Protein AF-A0A356S3P3-F1 (afdb_monomer)

Solvent-accessible surface area (backbone atoms only — not comparable to full-atom values): 3848 Å² total; per-residue (Å²): 131,88,76,79,64,70,84,74,53,56,65,66,58,54,49,53,52,50,52,51,50,53,51,52,47,46,70,76,68,49,77,66,95,59,80,52,54,66,54,58,54,51,36,52,51,36,29,75,75,62,31,68,72,52,20,57,78,68,41,90,84,116

Sequence (62 aa):
MSSTNWQQWDIRLLTVLASLALSGFAVAFASLPNDDAYTYIRTAEIFLEHGVGAAISHYTWA

Secondary structure (DSSP, 8-state):
-----GGGS-HHHHHHHHHHHHHHHHHHHSPPTTTTHHHHHHHHHHHHHH-HHHHHHT-TT-

pLDDT: mean 80.72, std 12.99, range [43.94, 97.81]

Radius of gyration: 23.15 Å; Cα contacts (8 Å, |Δi|>4): 17; chains: 1; bounding box: 43×18×66 Å

Structure (mmCIF, N/CA/C/O backbone):
data_AF-A0A356S3P3-F1
#
_entry.id   AF-A0A356S3P3-F1
#
loop_
_atom_site.group_PDB
_atom_site.id
_atom_site.type_symbol
_atom_site.label_atom_id
_atom_site.label_alt_id
_atom_site.label_comp_id
_atom_site.label_asym_id
_atom_site.label_entity_id
_atom_site.label_seq_id
_atom_site.pdbx_PDB_ins_code
_atom_site.Cartn_x
_atom_site.Cartn_y
_atom_site.Cartn_z
_atom_site.occupancy
_atom_site.B_iso_or_equiv
_atom_site.auth_seq_id
_atom_site.auth_comp_id
_atom_site.auth_asym_id
_atom_site.auth_atom_id
_atom_site.pdbx_PDB_model_num
ATOM 1 N N . MET A 1 1 ? -21.865 5.441 40.439 1.00 43.94 1 MET A N 1
ATOM 2 C CA . MET A 1 1 ? -20.639 5.489 39.616 1.00 43.94 1 MET A CA 1
ATOM 3 C C . MET A 1 1 ? -20.833 4.494 38.480 1.00 43.94 1 MET A C 1
ATOM 5 O O . MET A 1 1 ? -20.883 3.305 38.756 1.00 43.94 1 MET A O 1
ATOM 9 N N . SER A 1 2 ? -21.084 4.949 37.251 1.00 54.84 2 SER A N 1
ATOM 10 C CA . SER A 1 2 ? -21.217 4.040 36.104 1.00 54.84 2 SER A CA 1
ATOM 11 C C . SER A 1 2 ? -19.822 3.544 35.735 1.00 54.84 2 SER A C 1
ATOM 13 O O . SER A 1 2 ? -19.042 4.304 35.167 1.00 54.84 2 SER A O 1
ATOM 15 N N . SER A 1 3 ? -19.470 2.313 36.112 1.00 61.62 3 SER A N 1
ATOM 16 C CA . SER A 1 3 ? -18.225 1.688 35.665 1.00 61.62 3 SER A CA 1
ATOM 17 C C . SER A 1 3 ? -18.365 1.360 34.182 1.00 61.62 3 SER A C 1
ATOM 19 O O . SER A 1 3 ? -19.153 0.490 33.811 1.00 61.62 3 SER A O 1
ATOM 21 N N . THR A 1 4 ? -17.644 2.080 33.328 1.00 65.38 4 THR A N 1
ATOM 22 C CA . THR A 1 4 ? -17.617 1.827 31.886 1.00 65.38 4 THR A CA 1
ATOM 23 C C . THR A 1 4 ? -17.163 0.390 31.642 1.00 65.38 4 THR A C 1
ATOM 25 O O . THR A 1 4 ? -16.012 0.037 31.899 1.00 65.38 4 THR A O 1
ATOM 28 N N . ASN A 1 5 ? -18.084 -0.452 31.178 1.00 70.69 5 ASN A N 1
ATOM 29 C CA . ASN A 1 5 ? -17.883 -1.886 31.004 1.00 70.69 5 ASN A CA 1
ATOM 30 C C . ASN A 1 5 ? -17.151 -2.152 29.679 1.00 70.69 5 ASN A C 1
ATOM 32 O O . ASN A 1 5 ? -17.696 -2.707 28.729 1.00 70.69 5 ASN A O 1
ATOM 36 N N . TRP A 1 6 ? -15.899 -1.703 29.594 1.00 69.94 6 TRP A N 1
ATOM 37 C CA . TRP A 1 6 ? -15.052 -1.834 28.402 1.00 69.94 6 TRP A CA 1
ATOM 38 C C . TRP A 1 6 ? -14.881 -3.299 27.947 1.00 69.94 6 TRP A C 1
ATOM 40 O O . TRP A 1 6 ? -14.645 -3.557 26.775 1.00 69.94 6 TRP A O 1
ATOM 50 N N . GLN A 1 7 ? -15.088 -4.259 28.854 1.00 66.38 7 GLN A N 1
ATOM 51 C CA . GLN A 1 7 ? -15.092 -5.704 28.593 1.00 66.38 7 GLN A CA 1
ATOM 52 C C . GLN A 1 7 ? -16.303 -6.198 27.779 1.00 66.38 7 GLN A C 1
ATOM 54 O O . GLN A 1 7 ? -16.268 -7.314 27.272 1.00 66.38 7 GLN A O 1
ATOM 59 N N . GLN A 1 8 ? -17.373 -5.403 27.653 1.00 67.56 8 GLN A N 1
ATOM 60 C CA . GLN A 1 8 ? -18.530 -5.738 26.806 1.00 67.56 8 GLN A CA 1
ATOM 61 C C . GLN A 1 8 ? -18.290 -5.440 25.324 1.00 67.56 8 GLN A C 1
ATOM 63 O O . GLN A 1 8 ? -19.086 -5.845 24.478 1.00 67.56 8 GLN A O 1
ATOM 68 N N . TRP A 1 9 ? -17.220 -4.713 25.002 1.00 73.69 9 TRP A N 1
ATOM 69 C CA . TRP A 1 9 ? -16.873 -4.435 23.620 1.00 73.69 9 TRP A CA 1
ATOM 70 C C . TRP A 1 9 ? -16.341 -5.711 22.986 1.00 73.69 9 TRP A C 1
ATOM 72 O O . TRP A 1 9 ? -15.391 -6.310 23.490 1.00 73.69 9 TRP A O 1
ATOM 82 N N . ASP A 1 10 ? -16.963 -6.130 21.882 1.00 85.38 10 ASP A N 1
ATOM 83 C CA . ASP A 1 10 ? -16.490 -7.287 21.133 1.00 85.38 10 ASP A CA 1
ATOM 84 C C . ASP A 1 10 ? -15.047 -7.021 20.703 1.00 85.38 10 ASP A C 1
ATOM 86 O O . ASP A 1 10 ? -14.759 -6.112 19.917 1.00 85.38 10 ASP A O 1
ATOM 90 N N . ILE A 1 11 ? -14.135 -7.826 21.244 1.00 87.69 11 ILE A N 1
ATOM 91 C CA . ILE A 1 11 ? -12.707 -7.704 20.988 1.00 87.69 11 ILE A CA 1
ATOM 92 C C . ILE A 1 11 ? -12.402 -7.745 19.490 1.00 87.69 11 ILE A C 1
ATOM 94 O O . ILE A 1 11 ? -11.478 -7.057 19.060 1.00 87.69 11 ILE A O 1
ATOM 98 N N . ARG A 1 12 ? -13.213 -8.457 18.690 1.00 87.69 12 ARG A N 1
ATOM 99 C CA . ARG A 1 12 ? -13.099 -8.511 17.224 1.00 87.69 12 ARG A CA 1
ATOM 100 C C . ARG A 1 12 ? -13.350 -7.150 16.594 1.00 87.69 12 ARG A C 1
ATOM 102 O O . ARG A 1 12 ? -12.582 -6.728 15.736 1.00 87.69 12 ARG A O 1
ATOM 109 N N . LEU A 1 13 ? -14.393 -6.444 17.033 1.00 91.25 13 LEU A N 1
ATOM 110 C CA . LEU A 1 13 ? -14.699 -5.101 16.534 1.00 91.25 13 LEU A CA 1
ATOM 111 C C . LEU A 1 13 ? -13.586 -4.123 16.903 1.00 91.25 13 LEU A C 1
ATOM 113 O O . LEU A 1 13 ? -13.154 -3.346 16.056 1.00 91.25 13 LEU A O 1
ATOM 117 N N . LEU A 1 14 ? -13.065 -4.207 18.129 1.00 91.31 14 LEU A N 1
ATOM 118 C CA . LEU A 1 14 ? -11.924 -3.391 18.546 1.00 91.31 14 LEU A CA 1
ATOM 119 C C . LEU A 1 14 ? -10.677 -3.675 17.702 1.00 91.31 14 LEU A C 1
ATOM 121 O O . LEU A 1 14 ? -9.981 -2.736 17.320 1.00 91.31 14 LEU A O 1
ATOM 125 N N . THR A 1 15 ? -10.411 -4.941 17.364 1.00 93.81 15 THR A N 1
ATOM 126 C CA . THR A 1 15 ? -9.262 -5.283 16.510 1.00 93.81 15 THR A CA 1
ATOM 127 C C . THR A 1 15 ? -9.445 -4.764 15.091 1.00 93.81 15 THR A C 1
ATOM 129 O O . THR A 1 15 ? -8.518 -4.173 14.549 1.00 93.81 15 THR A O 1
ATOM 132 N N . VAL A 1 16 ? -10.639 -4.912 14.508 1.00 96.19 16 VAL A N 1
ATOM 133 C CA . VAL A 1 16 ? -10.951 -4.370 13.175 1.00 96.19 16 VAL A CA 1
ATOM 134 C C . VAL A 1 16 ? -10.766 -2.853 13.148 1.00 96.19 16 VAL A C 1
ATOM 136 O O . VAL A 1 16 ? -10.109 -2.333 12.249 1.00 96.19 16 VAL A O 1
ATOM 139 N N . LEU A 1 17 ? -11.288 -2.141 14.151 1.00 96.56 17 LEU A N 1
ATOM 140 C CA . LEU A 1 17 ? -11.135 -0.689 14.256 1.00 96.56 17 LEU A CA 1
ATOM 141 C C . LEU A 1 17 ? -9.667 -0.279 14.410 1.00 96.56 17 LEU A C 1
ATOM 143 O O . LEU A 1 17 ? -9.232 0.661 13.748 1.00 96.56 17 LEU A O 1
ATOM 147 N N . ALA A 1 18 ? -8.890 -0.999 15.222 1.00 96.50 18 ALA A N 1
ATOM 148 C CA . ALA A 1 18 ? -7.459 -0.751 15.367 1.00 96.50 18 ALA A CA 1
ATOM 149 C C . ALA A 1 18 ? -6.698 -0.984 14.050 1.00 96.50 18 ALA A C 1
ATOM 151 O O . ALA A 1 18 ? -5.868 -0.160 13.670 1.00 96.50 18 ALA A O 1
ATOM 152 N N . SER A 1 19 ? -7.010 -2.056 13.314 1.00 97.44 19 SER A N 1
ATOM 153 C CA . SER A 1 19 ? -6.410 -2.335 12.003 1.00 97.44 19 SER A CA 1
ATOM 154 C C . SER A 1 19 ? -6.746 -1.258 10.973 1.00 97.44 19 SER A C 1
ATOM 156 O O . SER A 1 19 ? -5.858 -0.802 10.253 1.00 97.44 19 SER A O 1
ATOM 158 N N . LEU A 1 20 ? -8.001 -0.806 10.926 1.00 97.81 20 LEU A N 1
ATOM 159 C CA . LEU A 1 20 ? -8.421 0.279 10.038 1.00 97.81 20 LEU A CA 1
ATOM 160 C C . LEU A 1 20 ? -7.741 1.602 10.401 1.00 97.81 20 LEU A C 1
ATOM 162 O O . LEU A 1 20 ? -7.272 2.308 9.510 1.00 97.81 20 LEU A O 1
ATOM 166 N N . ALA A 1 21 ? -7.631 1.917 11.693 1.00 97.50 21 ALA A N 1
ATOM 167 C CA . ALA A 1 21 ? -6.947 3.117 12.162 1.00 97.50 21 ALA A CA 1
ATOM 168 C C . ALA A 1 21 ? -5.456 3.107 11.792 1.00 97.50 21 ALA A C 1
ATOM 170 O O . ALA A 1 21 ? -4.953 4.099 11.270 1.00 97.50 21 ALA A O 1
ATOM 171 N N . LEU A 1 22 ? -4.761 1.982 11.996 1.00 96.25 22 LEU A N 1
ATOM 172 C CA . LEU A 1 22 ? -3.356 1.825 11.605 1.00 96.25 22 LEU A CA 1
ATOM 173 C C . LEU A 1 22 ? -3.171 1.910 10.086 1.00 96.25 22 LEU A C 1
ATOM 175 O O . LEU A 1 22 ? -2.229 2.550 9.624 1.00 96.25 22 LEU A O 1
ATOM 179 N N . SER A 1 23 ? -4.084 1.323 9.308 1.00 94.62 23 SER A N 1
ATOM 180 C CA . SER A 1 23 ? -4.071 1.443 7.847 1.00 94.62 23 SER A CA 1
ATOM 181 C C . SER A 1 23 ? -4.261 2.893 7.400 1.00 94.62 23 SER A C 1
ATOM 183 O O . SER A 1 23 ? -3.523 3.368 6.541 1.00 94.62 23 SER A O 1
ATOM 185 N N . GLY A 1 24 ? -5.228 3.609 7.979 1.00 94.44 24 GLY A N 1
ATOM 186 C CA . GLY A 1 24 ? -5.464 5.020 7.674 1.00 94.44 24 GLY A CA 1
ATOM 187 C C . GLY A 1 24 ? -4.281 5.902 8.072 1.00 94.44 24 GLY A C 1
ATOM 188 O O . GLY A 1 24 ? -3.884 6.778 7.310 1.00 94.44 24 GLY A O 1
ATOM 189 N N . PHE A 1 25 ? -3.669 5.626 9.226 1.00 94.00 25 PHE A N 1
ATOM 190 C CA . PHE A 1 25 ? -2.451 6.299 9.671 1.00 94.00 25 PHE A CA 1
ATOM 191 C C . PHE A 1 25 ? -1.293 6.077 8.691 1.00 94.00 25 PHE A C 1
ATOM 193 O O . PHE A 1 25 ? -0.634 7.036 8.299 1.00 94.00 25 PHE A O 1
ATOM 200 N N . ALA A 1 26 ? -1.077 4.839 8.243 1.00 90.19 26 ALA A N 1
ATOM 201 C CA . ALA A 1 26 ? -0.054 4.538 7.248 1.00 90.19 26 ALA A CA 1
ATOM 202 C C . ALA A 1 26 ? -0.296 5.309 5.941 1.00 90.19 26 ALA A C 1
ATOM 204 O O . ALA A 1 26 ? 0.627 5.916 5.421 1.00 90.19 26 ALA A O 1
ATOM 205 N N . VAL A 1 27 ? -1.535 5.371 5.450 1.00 86.44 27 VAL A N 1
ATOM 206 C CA . VAL A 1 27 ? -1.864 6.142 4.237 1.00 86.44 27 VAL A CA 1
ATOM 207 C C . VAL A 1 27 ? -1.648 7.649 4.423 1.00 86.44 27 VAL A C 1
ATOM 209 O O . VAL A 1 27 ? -1.200 8.316 3.497 1.00 86.44 27 VAL A O 1
ATOM 212 N N . ALA A 1 28 ? -1.969 8.199 5.596 1.00 89.69 28 ALA A N 1
ATOM 213 C CA . ALA A 1 28 ? -1.886 9.638 5.846 1.00 89.69 28 ALA A CA 1
ATOM 214 C C . ALA A 1 28 ? -0.464 10.140 6.152 1.00 89.69 28 ALA A C 1
ATOM 216 O O . ALA A 1 28 ? -0.176 11.312 5.909 1.00 89.69 28 ALA A O 1
ATOM 217 N N . PHE A 1 29 ? 0.403 9.289 6.710 1.00 88.56 29 PHE A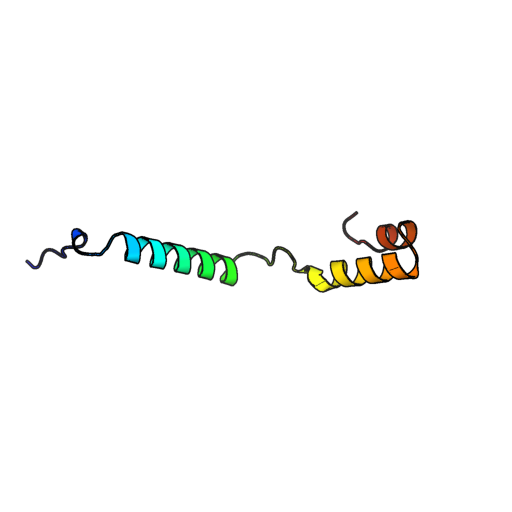 N 1
ATOM 218 C CA . PHE A 1 29 ? 1.693 9.717 7.265 1.00 88.56 29 PHE A CA 1
ATOM 219 C C . PHE A 1 29 ? 2.904 8.924 6.776 1.00 88.56 29 PHE A C 1
ATOM 221 O O . PHE A 1 29 ? 4.027 9.391 6.969 1.00 88.56 29 PHE A O 1
ATOM 228 N N . ALA A 1 30 ? 2.731 7.746 6.171 1.00 80.44 30 ALA A N 1
ATOM 229 C CA . ALA A 1 30 ? 3.859 7.086 5.529 1.00 80.44 30 ALA A CA 1
ATOM 230 C C . ALA A 1 30 ? 4.190 7.822 4.228 1.00 80.44 30 ALA A C 1
ATOM 232 O O . ALA A 1 30 ? 3.303 8.184 3.454 1.00 80.44 30 ALA A O 1
ATOM 233 N N . SER A 1 31 ? 5.481 8.015 3.973 1.00 71.62 31 SER A N 1
ATOM 234 C CA . SER A 1 31 ? 5.954 8.342 2.633 1.00 71.62 31 SER A CA 1
ATOM 235 C C . SER A 1 31 ? 5.457 7.271 1.664 1.00 71.62 31 SER A C 1
ATOM 237 O O . SER A 1 31 ? 5.472 6.083 2.003 1.00 71.62 31 SER A O 1
ATOM 239 N N . LEU A 1 32 ? 5.002 7.678 0.472 1.00 68.06 32 LEU A N 1
ATOM 240 C CA . LEU A 1 32 ? 4.623 6.720 -0.561 1.00 68.06 32 LEU A CA 1
ATOM 241 C C . LEU A 1 32 ? 5.813 5.771 -0.771 1.00 68.06 32 LEU A C 1
ATOM 243 O O . LEU A 1 32 ? 6.883 6.238 -1.160 1.00 68.06 32 LEU A O 1
ATOM 247 N N . PRO A 1 33 ? 5.649 4.449 -0.572 1.00 64.19 33 PRO A N 1
ATOM 248 C CA . PRO A 1 33 ? 6.713 3.491 -0.873 1.00 64.19 33 PRO A CA 1
ATOM 249 C C . PRO A 1 33 ? 7.139 3.533 -2.348 1.00 64.19 33 PRO A C 1
ATOM 251 O O . PRO A 1 33 ? 8.177 2.995 -2.705 1.00 64.19 33 PRO A O 1
ATOM 254 N N . ASN A 1 34 ? 6.298 4.143 -3.188 1.00 61.28 34 ASN A N 1
ATOM 255 C CA . ASN A 1 34 ? 6.361 4.170 -4.638 1.00 61.28 34 ASN A CA 1
ATOM 256 C C . ASN A 1 34 ? 6.083 5.590 -5.166 1.00 61.28 34 ASN A C 1
ATOM 258 O O . ASN A 1 34 ? 5.287 5.771 -6.090 1.00 61.28 34 ASN A O 1
ATOM 262 N N . ASP A 1 35 ? 6.667 6.606 -4.522 1.00 66.81 35 ASP A N 1
ATOM 263 C CA . ASP A 1 35 ? 6.545 8.019 -4.934 1.00 66.81 35 ASP A CA 1
ATOM 264 C C . ASP A 1 35 ? 7.149 8.274 -6.334 1.00 66.81 35 ASP A C 1
ATOM 266 O O . ASP A 1 35 ? 6.911 9.280 -6.993 1.00 66.81 35 ASP A O 1
ATOM 270 N N . ASP A 1 36 ? 7.888 7.294 -6.842 1.00 69.69 36 ASP A N 1
ATOM 271 C CA . ASP A 1 36 ? 8.493 7.235 -8.160 1.00 69.69 36 ASP A CA 1
ATOM 272 C C . ASP A 1 36 ? 7.749 6.270 -9.106 1.00 69.69 36 ASP A C 1
ATOM 274 O O . ASP A 1 36 ? 8.349 5.690 -10.008 1.00 69.69 36 ASP A O 1
ATOM 278 N N . ALA A 1 37 ? 6.423 6.114 -8.965 1.00 73.50 37 ALA A N 1
ATOM 279 C CA . ALA A 1 37 ? 5.588 5.310 -9.876 1.00 73.50 37 ALA A CA 1
ATOM 280 C C . ALA A 1 37 ? 5.857 5.606 -11.365 1.00 73.50 37 ALA A C 1
ATOM 282 O O . ALA A 1 37 ? 5.907 4.696 -12.195 1.00 73.50 37 ALA A O 1
ATOM 283 N N . TYR A 1 38 ? 6.087 6.882 -11.685 1.00 77.62 38 TYR A N 1
AT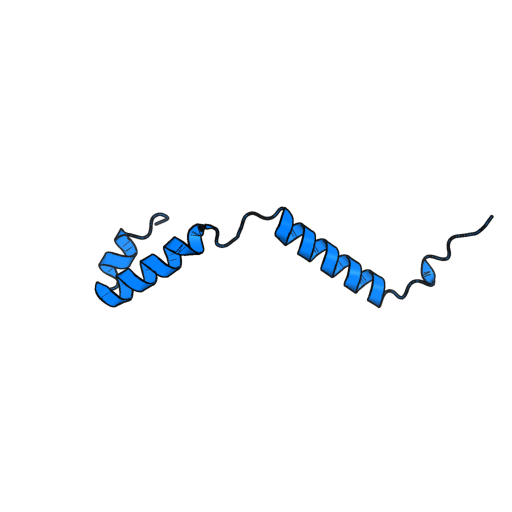OM 284 C CA . TYR A 1 38 ? 6.505 7.332 -13.010 1.00 77.62 38 TYR A CA 1
ATOM 285 C C . TYR A 1 38 ? 7.831 6.698 -13.458 1.00 77.62 38 TYR A C 1
ATOM 287 O O . TYR A 1 38 ? 7.941 6.253 -14.597 1.00 77.62 38 TYR A O 1
ATOM 295 N N . THR A 1 39 ? 8.815 6.601 -12.565 1.00 81.00 39 THR A N 1
ATOM 296 C CA . THR A 1 39 ? 10.130 6.007 -12.831 1.00 81.00 39 THR A CA 1
ATOM 297 C C . THR A 1 39 ? 10.007 4.525 -13.173 1.00 81.00 39 THR A C 1
ATOM 299 O O . THR A 1 39 ? 10.600 4.088 -14.153 1.00 81.00 39 THR A O 1
ATOM 302 N N . TYR A 1 40 ? 9.179 3.752 -12.462 1.00 81.12 40 TYR A N 1
ATOM 303 C CA . TYR A 1 40 ? 8.959 2.338 -12.804 1.00 81.12 40 TYR A CA 1
ATOM 304 C C . TYR A 1 40 ? 8.340 2.151 -14.189 1.00 81.12 40 TYR A C 1
ATOM 306 O O . TYR A 1 40 ? 8.825 1.335 -14.974 1.00 81.12 40 TYR A O 1
ATOM 314 N N . ILE A 1 41 ? 7.286 2.913 -14.497 1.00 85.25 41 ILE A N 1
ATOM 315 C CA . ILE A 1 41 ? 6.613 2.836 -15.799 1.00 85.25 41 ILE A CA 1
ATOM 316 C C . ILE A 1 41 ? 7.583 3.253 -16.906 1.00 85.25 41 ILE A C 1
ATOM 318 O O . ILE A 1 41 ? 7.745 2.533 -17.890 1.00 85.25 41 ILE A O 1
ATOM 322 N N . ARG A 1 42 ? 8.301 4.363 -16.712 1.00 85.38 42 ARG A N 1
ATOM 323 C CA . ARG A 1 42 ? 9.243 4.886 -17.700 1.00 85.38 42 ARG A CA 1
ATOM 324 C C . ARG A 1 42 ? 10.413 3.938 -17.950 1.00 85.38 42 ARG A C 1
ATOM 326 O O . ARG A 1 42 ? 10.829 3.762 -19.092 1.00 85.38 42 ARG A O 1
ATOM 333 N N . THR A 1 43 ? 10.937 3.297 -16.913 1.00 87.12 43 THR A N 1
ATOM 334 C CA . THR A 1 43 ? 12.013 2.310 -17.059 1.00 87.12 43 THR A CA 1
ATOM 335 C C . THR A 1 43 ? 11.534 1.046 -17.760 1.00 87.12 43 THR A C 1
ATOM 337 O O . THR A 1 43 ? 12.281 0.490 -18.565 1.00 87.12 43 THR A O 1
ATOM 340 N N . ALA A 1 44 ? 10.290 0.619 -17.525 1.00 88.50 44 ALA A N 1
ATOM 341 C CA . ALA A 1 44 ? 9.694 -0.496 -18.254 1.00 88.50 44 ALA A CA 1
ATOM 342 C C . ALA A 1 44 ? 9.508 -0.169 -19.747 1.00 88.50 44 ALA A C 1
ATOM 344 O O . ALA A 1 44 ? 9.849 -0.996 -20.591 1.00 88.50 44 ALA A O 1
ATOM 345 N N . GLU A 1 45 ? 9.045 1.040 -20.080 1.00 89.62 45 GLU A N 1
ATOM 346 C CA . GLU A 1 45 ? 8.967 1.525 -21.468 1.00 89.62 45 GLU A CA 1
ATOM 347 C C . GLU A 1 45 ? 10.342 1.503 -22.148 1.00 89.62 45 GLU A C 1
ATOM 349 O O . GLU A 1 45 ? 10.502 0.900 -23.207 1.00 89.62 45 GLU A O 1
ATOM 354 N N . ILE A 1 46 ? 11.364 2.079 -21.506 1.00 88.75 46 ILE A N 1
ATOM 355 C CA . ILE A 1 46 ? 12.730 2.116 -22.051 1.00 88.75 46 ILE A CA 1
ATOM 356 C C . ILE A 1 46 ? 13.296 0.700 -22.221 1.00 88.75 46 ILE A C 1
ATOM 358 O O . ILE A 1 46 ? 13.954 0.419 -23.220 1.00 88.75 46 ILE A O 1
ATOM 362 N N . PHE A 1 47 ? 13.035 -0.212 -21.282 1.00 89.69 47 PHE A N 1
ATOM 363 C CA . PHE A 1 47 ? 13.436 -1.613 -21.416 1.00 89.69 47 PHE A CA 1
ATOM 364 C C . PHE A 1 47 ? 12.786 -2.279 -22.634 1.00 89.69 47 PHE A C 1
ATOM 366 O O . PHE A 1 47 ? 13.471 -2.983 -23.377 1.00 89.69 47 PHE A O 1
ATOM 373 N N . LEU A 1 48 ? 11.489 -2.052 -22.849 1.00 92.06 48 LEU A N 1
ATOM 374 C CA . LEU A 1 48 ? 10.756 -2.629 -23.975 1.00 92.06 48 LEU A CA 1
ATOM 375 C C . LEU A 1 48 ? 11.241 -2.076 -25.322 1.00 92.06 48 LEU A C 1
ATOM 377 O O . LEU A 1 48 ? 11.349 -2.834 -26.284 1.00 92.06 48 LEU A O 1
ATOM 381 N N . GLU A 1 49 ? 11.550 -0.781 -25.394 1.00 93.69 49 GLU A N 1
ATOM 382 C CA . GLU A 1 49 ? 11.933 -0.106 -26.642 1.00 93.69 49 GLU A CA 1
ATOM 383 C C . GLU A 1 49 ? 13.431 -0.217 -26.966 1.00 93.69 49 GLU A C 1
ATOM 385 O O . GLU A 1 49 ? 13.821 -0.302 -28.133 1.00 93.69 49 GLU A O 1
ATOM 390 N N . HIS A 1 50 ? 14.285 -0.211 -25.942 1.00 90.25 50 HIS A N 1
ATOM 391 C CA . HIS A 1 50 ? 15.735 -0.031 -26.082 1.00 90.25 50 HIS A CA 1
ATOM 392 C C . HIS A 1 50 ? 16.569 -1.098 -25.357 1.00 90.25 50 HIS A C 1
ATOM 394 O O . HIS A 1 50 ? 17.798 -1.107 -25.464 1.00 90.25 50 HIS A O 1
ATOM 400 N N . GLY A 1 51 ? 15.923 -2.027 -24.651 1.00 86.75 51 GLY A N 1
ATOM 401 C CA . GLY A 1 51 ? 16.573 -3.131 -23.953 1.00 86.75 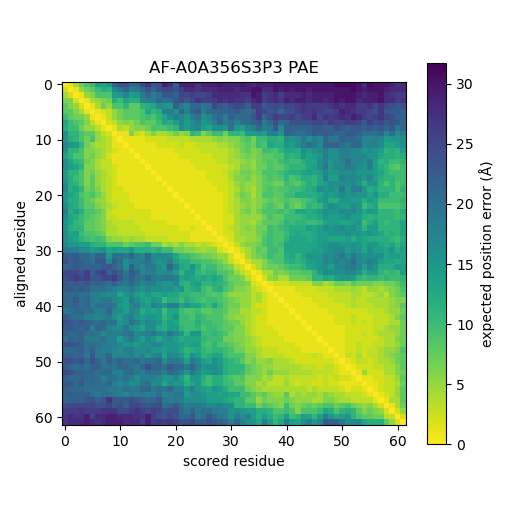51 GLY A CA 1
ATOM 402 C C . GLY A 1 51 ? 17.192 -2.755 -22.601 1.00 86.75 51 GLY 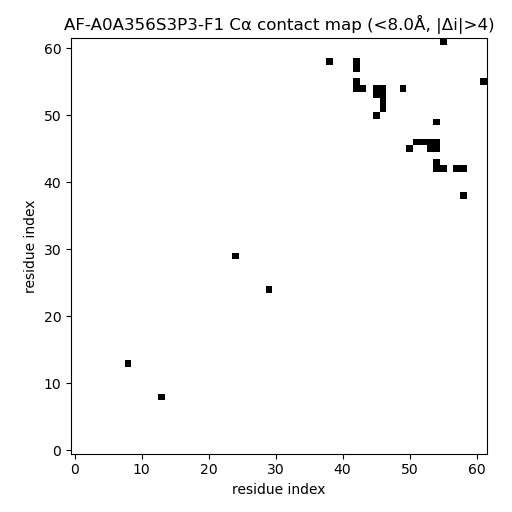A C 1
ATOM 403 O O . GLY A 1 51 ? 17.139 -1.621 -22.126 1.00 86.75 51 GLY A O 1
ATOM 404 N N . VAL A 1 52 ? 17.806 -3.756 -21.961 1.00 84.12 52 VAL A N 1
ATOM 405 C CA . VAL A 1 52 ? 18.305 -3.694 -20.571 1.00 84.12 52 VAL A CA 1
ATOM 406 C C . VAL A 1 52 ? 19.331 -2.581 -20.344 1.00 84.12 52 VAL A C 1
ATOM 408 O O . VAL A 1 52 ? 19.269 -1.895 -19.328 1.00 84.12 52 VAL A O 1
ATOM 411 N N . GLY A 1 53 ? 20.271 -2.386 -21.275 1.00 83.62 53 GLY A N 1
ATOM 4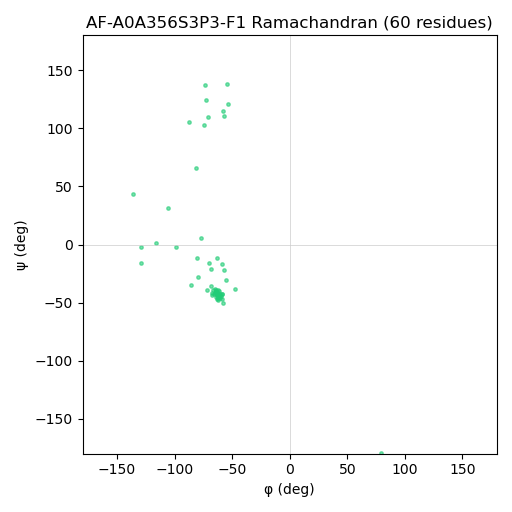12 C CA . GLY A 1 53 ? 21.362 -1.420 -21.102 1.00 83.62 53 GLY A CA 1
ATOM 413 C C . GLY A 1 53 ? 20.871 0.025 -20.987 1.00 83.62 53 GLY A C 1
ATOM 414 O O . GLY A 1 53 ? 21.334 0.762 -20.121 1.00 83.62 53 GLY A O 1
ATOM 415 N N . ALA A 1 54 ? 19.886 0.399 -21.808 1.00 80.31 54 ALA A N 1
ATOM 416 C CA . ALA A 1 54 ? 19.270 1.722 -21.774 1.00 80.31 54 ALA A CA 1
ATOM 417 C C . ALA A 1 54 ? 18.387 1.913 -20.530 1.00 80.31 54 ALA A C 1
ATOM 419 O O . ALA A 1 54 ? 18.394 2.977 -19.913 1.00 80.31 54 ALA A O 1
ATOM 420 N N . ALA A 1 55 ? 17.653 0.874 -20.125 1.00 82.31 55 ALA A N 1
ATOM 421 C CA . ALA A 1 55 ? 16.803 0.932 -18.939 1.00 82.31 55 ALA A CA 1
ATOM 422 C C . ALA A 1 55 ? 17.616 1.212 -17.665 1.00 82.31 5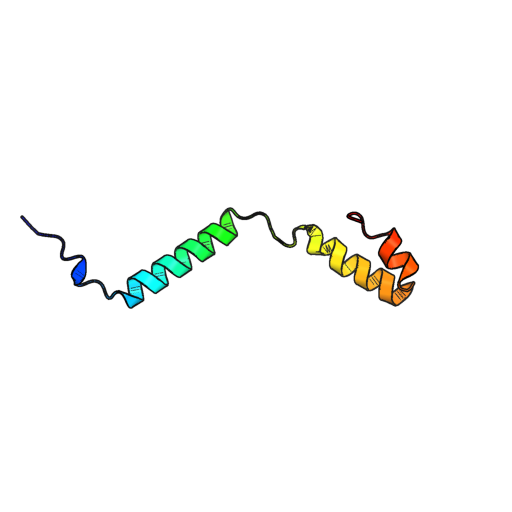5 ALA A C 1
ATOM 424 O O . ALA A 1 55 ? 17.220 2.053 -16.862 1.00 82.31 55 ALA A O 1
ATOM 425 N N . ILE A 1 56 ? 18.780 0.566 -17.519 1.00 80.88 56 ILE A N 1
ATOM 426 C CA . ILE A 1 56 ? 19.676 0.752 -16.368 1.00 80.88 56 ILE A CA 1
ATOM 427 C C . ILE A 1 56 ? 20.289 2.159 -16.357 1.00 80.88 56 ILE A C 1
ATOM 429 O O . ILE A 1 56 ? 20.331 2.783 -15.303 1.00 80.88 56 ILE A O 1
ATOM 433 N N . SER A 1 57 ? 20.715 2.701 -17.505 1.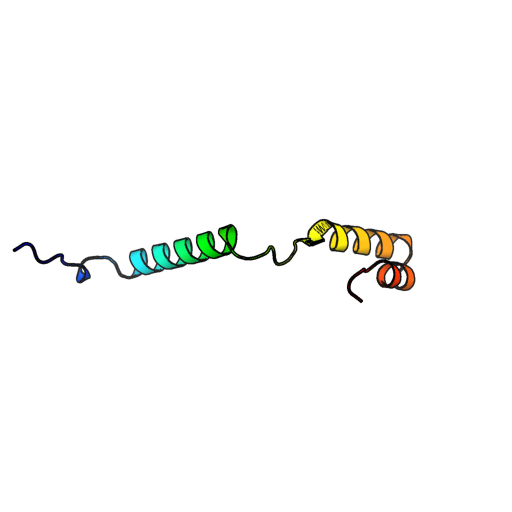00 78.75 57 SER A N 1
ATOM 434 C CA . SER A 1 57 ? 21.313 4.049 -17.557 1.00 78.75 57 SER A CA 1
ATOM 435 C C . SER A 1 57 ? 20.328 5.184 -17.258 1.00 78.75 57 SER A C 1
ATOM 437 O O . SER A 1 57 ? 20.750 6.290 -16.931 1.00 78.75 57 SER A O 1
AT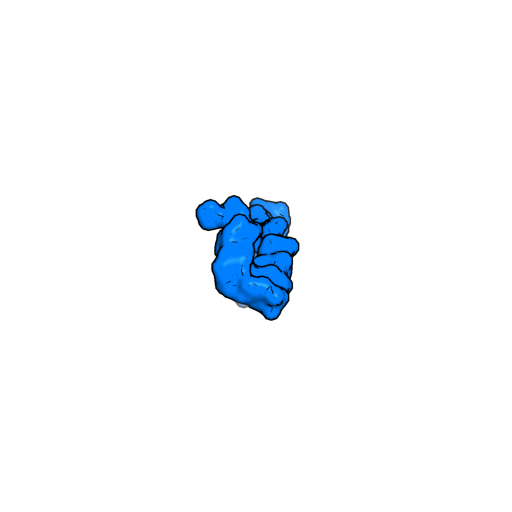OM 439 N N . HIS A 1 58 ? 19.026 4.931 -17.402 1.00 69.19 58 HIS A N 1
ATOM 440 C CA . HIS A 1 58 ? 17.960 5.896 -17.126 1.00 69.19 58 HIS A CA 1
ATOM 441 C C . HIS A 1 58 ? 17.301 5.704 -15.755 1.00 69.19 58 HIS A C 1
ATOM 443 O O . HIS A 1 58 ? 16.426 6.489 -15.388 1.00 69.19 58 HIS A O 1
ATOM 449 N N . TYR A 1 59 ? 17.717 4.694 -14.990 1.00 74.50 59 TYR A N 1
ATOM 450 C CA . TYR A 1 59 ? 17.203 4.451 -13.652 1.00 74.50 59 TYR A CA 1
ATOM 451 C C . TYR A 1 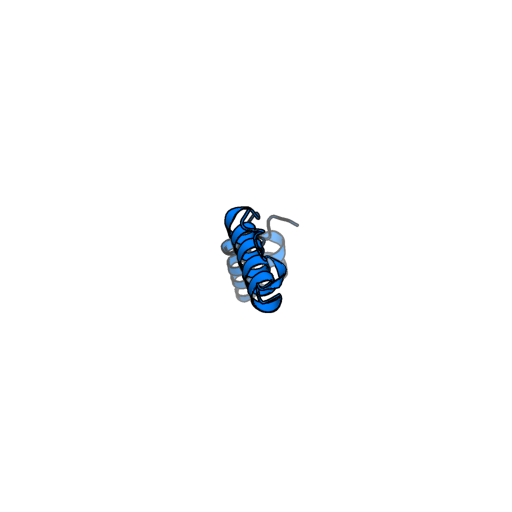59 ? 18.008 5.251 -12.628 1.00 74.50 59 TYR A C 1
ATOM 453 O O . TYR A 1 59 ? 19.158 4.950 -12.331 1.00 74.50 59 TYR A O 1
ATOM 461 N N . THR A 1 60 ? 17.405 6.320 -12.116 1.00 62.25 60 THR A N 1
ATOM 462 C CA . THR A 1 60 ? 18.088 7.403 -11.390 1.00 62.25 60 THR A CA 1
ATOM 463 C C . THR A 1 60 ? 18.480 7.100 -9.937 1.00 62.25 60 THR A C 1
ATOM 465 O O . THR A 1 60 ? 18.944 8.006 -9.252 1.00 62.25 60 THR A O 1
ATOM 468 N N . TRP A 1 61 ? 18.292 5.874 -9.443 1.00 59.66 61 TRP A N 1
ATOM 469 C CA . TRP A 1 61 ? 18.707 5.460 -8.091 1.00 59.66 61 TRP A CA 1
ATOM 470 C C . TRP A 1 61 ? 19.777 4.357 -8.062 1.00 59.66 61 TRP A C 1
ATOM 472 O O . TRP A 1 61 ? 20.167 3.938 -6.971 1.00 59.66 61 TRP A O 1
ATOM 482 N N . ALA A 1 62 ? 20.247 3.901 -9.230 1.00 49.56 62 ALA A N 1
ATOM 483 C CA . ALA A 1 62 ? 21.479 3.116 -9.343 1.00 49.56 62 ALA A CA 1
ATOM 484 C C . ALA A 1 62 ? 22.724 4.000 -9.162 1.00 49.56 62 ALA A C 1
ATOM 486 O O . ALA A 1 62 ? 22.680 5.182 -9.576 1.00 49.56 62 ALA A O 1
#

Foldseek 3Di:
DPDPPPVPPDVVVVVVVVVVVVVVCCVVPPDDPPPVVVLVVVLVVCCVPPNDVRSVVSNPPD

Mean predicted aligned error: 11.6 Å